Protein AF-A0A1Q9W9V6-F1 (afdb_monomer)

pLDDT: mean 80.76, std 19.82, range [40.28, 98.69]

Structure (mmCIF, N/CA/C/O backbone):
data_AF-A0A1Q9W9V6-F1
#
_entry.id   AF-A0A1Q9W9V6-F1
#
loop_
_atom_site.group_PDB
_atom_site.id
_atom_site.type_symbol
_atom_site.label_atom_id
_atom_site.label_alt_id
_atom_site.label_comp_id
_atom_site.label_asym_id
_atom_site.label_entity_id
_atom_site.label_seq_id
_atom_site.pdbx_PDB_ins_code
_atom_site.Cartn_x
_atom_site.Cartn_y
_atom_site.Cartn_z
_atom_site.occupancy
_atom_site.B_iso_or_equiv
_atom_site.auth_seq_id
_atom_site.auth_comp_id
_atom_site.auth_asym_id
_atom_site.auth_atom_id
_atom_site.pdbx_PDB_model_num
ATOM 1 N N . MET A 1 1 ? 37.832 3.956 28.002 1.00 40.78 1 MET A N 1
ATOM 2 C CA . MET A 1 1 ? 36.812 3.072 27.395 1.00 40.78 1 MET A CA 1
ATOM 3 C C . MET A 1 1 ? 35.718 3.962 26.832 1.00 40.78 1 MET A C 1
ATOM 5 O O . MET A 1 1 ? 35.200 4.782 27.575 1.00 40.78 1 MET A O 1
ATOM 9 N N . ALA A 1 2 ? 35.501 3.909 25.517 1.00 46.03 2 ALA A N 1
ATOM 10 C CA . ALA A 1 2 ? 34.755 4.911 24.758 1.00 46.03 2 ALA A CA 1
ATOM 11 C C . ALA A 1 2 ? 33.234 4.723 24.864 1.00 46.03 2 ALA A C 1
ATOM 13 O O . ALA A 1 2 ? 32.717 3.625 24.668 1.00 46.03 2 ALA A O 1
ATOM 14 N N . THR A 1 3 ? 32.536 5.817 25.156 1.00 49.16 3 THR A N 1
ATOM 15 C CA . THR A 1 3 ? 31.077 5.924 25.199 1.00 49.16 3 THR A CA 1
ATOM 16 C C . THR A 1 3 ? 30.519 5.854 23.777 1.00 49.16 3 THR A C 1
ATOM 18 O O . THR A 1 3 ? 30.891 6.652 22.918 1.00 49.16 3 THR A O 1
ATOM 21 N N . VAL A 1 4 ? 29.638 4.887 23.519 1.00 51.44 4 VAL A N 1
ATOM 22 C CA . VAL A 1 4 ? 28.955 4.710 22.231 1.00 51.44 4 VAL A CA 1
ATOM 23 C C . VAL A 1 4 ? 28.008 5.890 22.004 1.00 51.44 4 VAL A C 1
ATOM 25 O O . VAL A 1 4 ? 27.006 6.041 22.700 1.00 51.44 4 VAL A O 1
ATOM 28 N N . LEU A 1 5 ? 28.344 6.744 21.037 1.00 54.59 5 LEU A N 1
ATOM 29 C CA . LEU A 1 5 ? 27.474 7.812 20.555 1.00 54.59 5 LEU A CA 1
ATOM 30 C C . LEU A 1 5 ? 26.325 7.195 19.750 1.00 54.59 5 LEU A C 1
ATOM 32 O O . LEU A 1 5 ? 26.525 6.622 18.682 1.00 54.59 5 LEU A O 1
ATOM 36 N N . ASN A 1 6 ? 25.121 7.321 20.295 1.00 55.94 6 ASN A N 1
ATOM 37 C CA . ASN A 1 6 ? 23.854 7.000 19.653 1.00 55.94 6 ASN A CA 1
ATOM 38 C C . ASN A 1 6 ? 23.591 7.994 18.500 1.00 55.94 6 ASN A C 1
ATOM 40 O O . ASN A 1 6 ? 23.546 9.200 18.764 1.00 55.94 6 ASN A O 1
ATOM 44 N N . PRO A 1 7 ? 23.427 7.566 17.236 1.00 55.06 7 PRO A N 1
ATOM 45 C CA . PRO A 1 7 ? 23.056 8.486 16.174 1.00 55.06 7 PRO A CA 1
ATOM 46 C C . PRO A 1 7 ? 21.535 8.717 16.169 1.00 55.06 7 PRO A C 1
ATOM 48 O O . PRO A 1 7 ? 20.740 7.800 15.976 1.00 55.06 7 PRO A O 1
ATOM 51 N N . LEU A 1 8 ? 21.159 9.982 16.374 1.00 57.53 8 LEU A N 1
ATOM 52 C CA . LEU A 1 8 ? 19.805 10.539 16.285 1.00 57.53 8 LEU A CA 1
ATOM 53 C C . LEU A 1 8 ? 19.054 10.132 14.997 1.00 57.53 8 LEU A C 1
ATOM 55 O O . LEU A 1 8 ? 19.680 9.876 13.962 1.00 57.53 8 LEU A O 1
ATOM 59 N N . PRO A 1 9 ? 17.705 10.124 15.019 1.00 46.34 9 PRO A N 1
ATOM 60 C CA . PRO A 1 9 ? 16.899 9.711 13.881 1.00 46.34 9 PRO A CA 1
ATOM 61 C C . PRO A 1 9 ? 17.084 10.696 12.730 1.00 46.34 9 PRO A C 1
ATOM 63 O O . PRO A 1 9 ? 16.879 11.903 12.865 1.00 46.34 9 PRO A O 1
ATOM 66 N N . ARG A 1 10 ? 17.459 10.166 11.566 1.00 54.97 10 ARG A N 1
ATOM 67 C CA . ARG A 1 10 ? 17.553 10.912 10.314 1.00 54.97 10 ARG A CA 1
ATOM 68 C C . ARG A 1 10 ? 16.131 11.289 9.871 1.00 54.97 10 ARG A C 1
ATOM 70 O O . ARG A 1 10 ? 15.542 10.623 9.027 1.00 54.97 10 ARG A O 1
ATOM 77 N N . MET A 1 11 ? 15.567 12.360 10.430 1.00 44.78 11 MET A N 1
ATOM 78 C CA . MET A 1 11 ? 14.427 13.063 9.835 1.00 44.78 11 MET A CA 1
ATOM 79 C C . MET A 1 11 ? 14.917 13.811 8.593 1.00 44.78 11 MET A C 1
ATOM 81 O O . MET A 1 11 ? 14.974 15.036 8.545 1.00 44.78 11 MET A O 1
ATOM 85 N N . ALA A 1 12 ? 15.312 13.057 7.572 1.00 47.34 12 ALA A N 1
ATOM 86 C CA . ALA A 1 12 ? 15.413 13.588 6.231 1.00 47.34 12 ALA A CA 1
ATOM 87 C C . ALA A 1 12 ? 13.980 13.705 5.714 1.00 47.34 12 ALA A C 1
ATOM 89 O O . ALA A 1 12 ? 13.461 12.797 5.068 1.00 47.34 12 ALA A O 1
ATOM 90 N N . SER A 1 13 ? 13.340 14.837 6.011 1.00 48.09 13 SER A N 1
ATOM 91 C CA . SER A 1 13 ? 12.274 15.347 5.160 1.00 48.09 13 SER A CA 1
ATOM 92 C C . SER A 1 13 ? 12.923 15.680 3.819 1.00 48.09 13 SER A C 1
ATOM 94 O O . SER A 1 13 ? 13.319 16.810 3.541 1.00 48.09 13 SER A O 1
ATOM 96 N N . ARG A 1 14 ? 13.154 14.644 3.009 1.00 54.72 14 ARG A N 1
ATOM 97 C CA . ARG A 1 14 ? 13.479 14.806 1.604 1.00 54.72 14 ARG A CA 1
ATOM 98 C C . ARG A 1 14 ? 12.152 15.180 0.972 1.00 54.72 14 ARG A C 1
ATOM 100 O O . ARG A 1 14 ? 11.429 14.310 0.501 1.00 54.72 14 ARG A O 1
ATOM 107 N N . ALA A 1 15 ? 11.824 16.473 1.008 1.00 50.03 15 ALA A N 1
ATOM 108 C CA . ALA A 1 15 ? 10.989 17.051 -0.030 1.00 50.03 15 ALA A CA 1
ATOM 109 C C . ALA A 1 15 ? 11.537 16.468 -1.332 1.00 50.03 15 ALA A C 1
ATOM 111 O O . ALA A 1 15 ? 12.725 16.638 -1.623 1.00 50.03 15 ALA A O 1
ATOM 112 N N . ALA A 1 16 ? 10.745 15.610 -1.973 1.00 53.25 16 ALA A N 1
ATOM 113 C CA . ALA A 1 16 ? 11.156 14.890 -3.157 1.00 53.25 16 ALA A CA 1
ATOM 114 C C . ALA A 1 16 ? 11.555 15.954 -4.175 1.00 53.25 16 ALA A C 1
ATOM 116 O O . ALA A 1 16 ? 10.691 16.611 -4.750 1.00 53.25 16 ALA A O 1
ATOM 117 N N . ALA A 1 17 ? 12.863 16.198 -4.305 1.00 51.62 17 ALA A N 1
ATOM 118 C CA . ALA A 1 17 ? 13.401 17.043 -5.352 1.00 51.62 17 ALA A CA 1
ATOM 119 C C . ALA A 1 17 ? 12.752 16.540 -6.635 1.00 51.62 17 ALA A C 1
ATOM 121 O O . ALA A 1 17 ? 12.799 15.329 -6.881 1.00 51.62 17 ALA A O 1
ATOM 122 N N . ALA A 1 18 ? 12.061 17.436 -7.345 1.00 51.66 18 ALA A N 1
ATOM 123 C CA . ALA A 1 18 ? 11.369 17.108 -8.577 1.00 51.66 18 ALA A CA 1
ATOM 124 C C . ALA A 1 18 ? 12.332 16.275 -9.416 1.00 51.66 18 ALA A C 1
ATOM 126 O O . ALA A 1 18 ? 13.432 16.723 -9.740 1.00 51.66 18 ALA A O 1
ATOM 127 N N . ILE A 1 19 ? 11.988 15.003 -9.605 1.00 57.62 19 ILE A N 1
ATOM 128 C CA . ILE A 1 19 ? 12.872 14.069 -10.279 1.00 57.62 19 ILE A CA 1
ATOM 129 C C . ILE A 1 19 ? 12.995 14.614 -11.694 1.00 57.62 19 ILE A C 1
ATOM 131 O O . ILE A 1 19 ? 11.994 14.666 -12.404 1.00 57.62 19 ILE A O 1
ATOM 135 N N . ASP A 1 20 ? 14.192 15.058 -12.077 1.00 55.31 20 ASP A N 1
ATOM 136 C CA . ASP A 1 20 ? 14.469 15.488 -13.443 1.00 55.31 20 ASP A CA 1
ATOM 137 C C . ASP A 1 20 ? 14.306 14.265 -14.358 1.00 55.31 20 ASP A C 1
ATOM 139 O O . ASP A 1 20 ? 15.220 13.470 -14.588 1.00 55.31 20 ASP A O 1
ATOM 143 N N . CYS A 1 21 ? 13.083 14.071 -14.846 1.00 58.66 21 CYS A N 1
ATOM 144 C CA . CYS A 1 21 ? 12.701 13.019 -15.784 1.00 58.66 21 CYS A CA 1
ATOM 145 C C . CYS A 1 21 ? 13.167 13.329 -17.217 1.00 58.66 21 CYS A C 1
ATOM 147 O O . CYS A 1 21 ? 12.755 12.650 -18.148 1.00 58.66 21 CYS A O 1
ATOM 149 N N . SER A 1 22 ? 14.022 14.341 -17.396 1.00 64.00 22 SER A N 1
ATOM 150 C CA . SER A 1 22 ? 14.544 14.767 -18.697 1.00 64.00 22 SER A CA 1
ATOM 151 C C . SER A 1 22 ? 15.585 13.793 -19.273 1.00 64.00 22 SER A C 1
ATOM 153 O O . SER A 1 22 ? 15.815 13.775 -20.482 1.00 64.00 22 SER A O 1
ATOM 155 N N . ARG A 1 23 ? 16.213 12.937 -18.440 1.00 75.12 23 ARG A N 1
ATOM 156 C CA . ARG A 1 23 ? 17.157 11.930 -18.955 1.00 75.12 23 ARG A CA 1
ATOM 157 C C . ARG A 1 23 ? 16.415 10.796 -19.680 1.00 75.12 23 ARG A C 1
ATOM 159 O O . ARG A 1 23 ? 15.425 10.300 -19.136 1.00 75.12 23 ARG A O 1
ATOM 166 N N . PRO A 1 24 ? 16.916 10.330 -20.838 1.00 77.88 24 PRO A N 1
ATOM 167 C CA . PRO A 1 24 ? 16.373 9.159 -21.516 1.00 77.88 24 PRO A CA 1
ATOM 168 C C . PRO A 1 24 ? 16.311 7.938 -20.591 1.00 77.88 24 PRO A C 1
ATOM 170 O O . PRO A 1 24 ? 17.223 7.697 -19.798 1.00 77.88 24 PRO A O 1
ATOM 173 N N . VAL A 1 25 ? 15.230 7.168 -20.706 1.00 82.88 25 VAL A N 1
ATOM 174 C CA . VAL A 1 25 ? 15.041 5.908 -19.982 1.00 82.88 25 VAL A CA 1
ATOM 175 C C . VAL A 1 25 ? 15.853 4.812 -20.672 1.00 82.88 25 VAL A C 1
ATOM 177 O O . VAL A 1 25 ? 15.654 4.540 -21.855 1.00 82.88 25 VAL A O 1
ATOM 180 N N . HIS A 1 26 ? 16.772 4.179 -19.943 1.00 86.75 26 HIS A N 1
ATOM 181 C CA . HIS A 1 26 ? 17.562 3.059 -20.457 1.00 86.75 26 HIS A CA 1
ATOM 182 C C . HIS A 1 26 ? 16.871 1.715 -20.185 1.00 86.75 26 HIS A C 1
ATOM 184 O O . HIS A 1 26 ? 16.051 1.597 -19.276 1.00 86.75 26 HIS A O 1
ATOM 190 N N . SER A 1 27 ? 17.238 0.661 -20.920 1.00 86.50 27 SER A N 1
ATOM 191 C CA . SER A 1 27 ? 16.678 -0.690 -20.724 1.00 86.50 27 SER A CA 1
ATOM 192 C C . SER A 1 27 ? 16.864 -1.218 -19.295 1.00 86.50 27 SER A C 1
ATOM 194 O O . SER A 1 27 ? 15.983 -1.890 -18.763 1.00 86.50 27 SER A O 1
ATOM 196 N N . ALA A 1 28 ? 17.978 -0.865 -18.647 1.00 90.44 28 ALA A N 1
ATOM 197 C CA . ALA A 1 28 ? 18.217 -1.167 -17.239 1.00 90.44 28 ALA A CA 1
ATOM 198 C C . ALA A 1 28 ? 17.215 -0.461 -16.311 1.00 90.44 28 ALA A C 1
ATOM 200 O O . ALA A 1 28 ? 16.710 -1.092 -15.386 1.00 90.44 28 A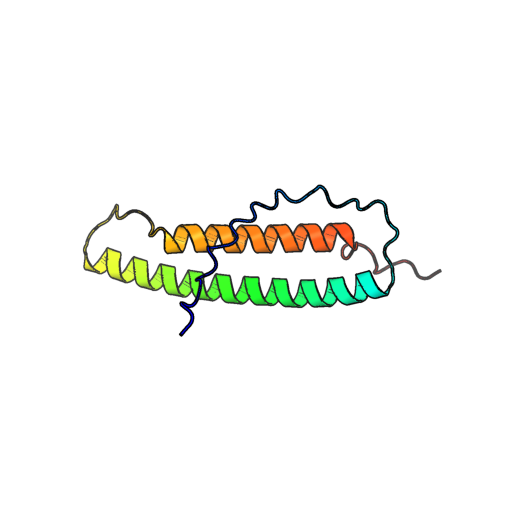LA A O 1
ATOM 201 N N . ASP A 1 29 ? 16.876 0.805 -16.587 1.00 90.06 29 ASP A N 1
ATOM 202 C CA . ASP A 1 29 ? 15.885 1.549 -15.803 1.00 90.06 29 ASP A CA 1
ATOM 203 C C . ASP A 1 29 ? 14.500 0.877 -15.914 1.00 90.06 29 ASP A C 1
ATOM 205 O O . ASP A 1 29 ? 13.802 0.768 -14.911 1.00 90.06 29 ASP A O 1
ATOM 209 N N . ILE A 1 30 ? 14.139 0.360 -17.101 1.00 90.19 30 ILE A N 1
ATOM 21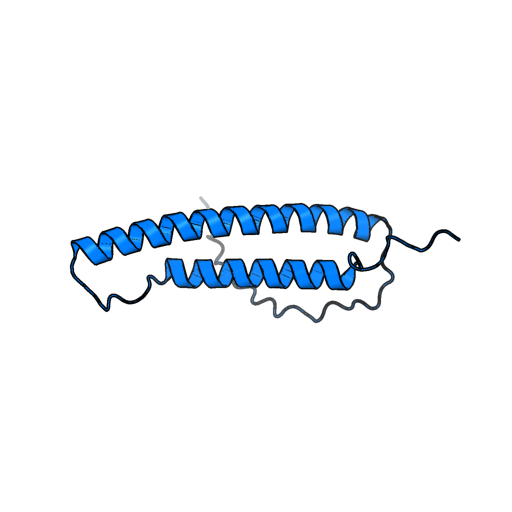0 C CA . ILE A 1 30 ? 12.884 -0.385 -17.340 1.00 90.19 30 ILE A CA 1
ATOM 211 C C . ILE A 1 30 ? 12.869 -1.718 -16.579 1.00 90.19 30 ILE A C 1
ATOM 213 O O . ILE A 1 30 ? 11.875 -2.092 -15.958 1.00 90.19 30 ILE A O 1
ATOM 217 N N . ALA A 1 31 ? 13.968 -2.471 -16.624 1.00 91.94 31 ALA A N 1
ATOM 218 C CA . ALA A 1 31 ? 14.062 -3.725 -15.882 1.00 91.94 31 ALA A CA 1
ATOM 219 C C . ALA A 1 31 ? 13.938 -3.483 -14.367 1.00 91.94 31 ALA A C 1
ATOM 221 O O . ALA A 1 31 ? 13.211 -4.196 -13.677 1.00 91.94 31 ALA A O 1
ATOM 222 N N . GLN A 1 32 ? 14.595 -2.438 -13.856 1.00 93.88 32 GLN A N 1
ATOM 223 C CA . GLN A 1 32 ? 14.507 -2.048 -12.451 1.00 93.88 32 GLN A CA 1
ATOM 224 C C . GLN A 1 32 ? 13.110 -1.559 -12.067 1.00 93.88 32 GLN A C 1
ATOM 226 O O . GLN A 1 32 ? 12.627 -1.903 -10.990 1.00 93.88 32 GLN A O 1
ATOM 231 N N . SER A 1 33 ? 12.438 -0.790 -12.925 1.00 94.25 33 SER A N 1
ATOM 232 C CA . SER A 1 33 ? 11.089 -0.308 -12.637 1.00 94.25 33 SER A CA 1
ATOM 233 C C . SER A 1 33 ? 10.077 -1.444 -12.533 1.00 94.25 33 SER A C 1
ATOM 235 O O . SER A 1 33 ? 9.178 -1.349 -11.707 1.00 94.25 33 SER A O 1
ATOM 237 N N . ARG A 1 34 ? 10.230 -2.532 -13.298 1.00 94.44 34 ARG A N 1
ATOM 238 C CA . ARG A 1 34 ? 9.377 -3.728 -13.156 1.00 94.44 34 ARG A CA 1
ATOM 239 C C . ARG A 1 34 ? 9.573 -4.411 -11.803 1.00 94.44 34 ARG A C 1
ATOM 241 O O . ARG A 1 34 ? 8.601 -4.714 -11.128 1.00 94.44 34 ARG A O 1
ATOM 248 N N . LEU A 1 35 ? 10.823 -4.555 -11.356 1.00 96.81 35 LEU A N 1
ATOM 249 C CA . LEU A 1 35 ? 11.115 -5.104 -10.026 1.00 96.81 35 LEU A CA 1
ATOM 250 C C . LEU A 1 35 ? 10.509 -4.242 -8.908 1.00 96.81 35 LEU A C 1
ATOM 252 O O . LEU A 1 35 ? 9.938 -4.770 -7.958 1.00 96.81 35 LEU A O 1
ATOM 256 N N . PHE A 1 36 ? 10.615 -2.914 -9.012 1.00 96.50 36 PHE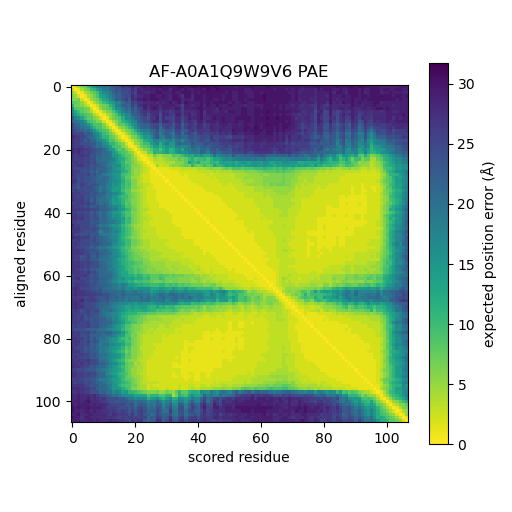 A N 1
ATOM 257 C CA . PHE A 1 36 ? 10.002 -2.013 -8.032 1.00 96.50 36 PHE A CA 1
ATOM 258 C C . PHE A 1 36 ? 8.475 -2.046 -8.065 1.00 96.50 36 PHE A C 1
ATOM 260 O O . PHE A 1 36 ? 7.849 -1.912 -7.016 1.00 96.50 36 PHE A O 1
ATOM 267 N N . GLU A 1 37 ? 7.877 -2.221 -9.241 1.00 96.50 37 GLU A N 1
ATOM 268 C CA . GLU A 1 37 ? 6.437 -2.399 -9.379 1.00 96.50 37 GLU A CA 1
ATOM 269 C C . GLU A 1 37 ? 5.960 -3.656 -8.646 1.00 96.50 37 GLU A C 1
ATOM 271 O O . GLU A 1 37 ? 5.051 -3.552 -7.823 1.00 96.50 37 GLU A O 1
ATOM 276 N N . ASP A 1 38 ? 6.613 -4.799 -8.864 1.00 97.75 38 ASP A N 1
ATOM 277 C CA . ASP A 1 38 ? 6.273 -6.055 -8.187 1.00 97.75 38 ASP A CA 1
ATOM 278 C C . ASP A 1 38 ? 6.377 -5.918 -6.660 1.00 97.75 38 ASP A C 1
ATOM 280 O O . ASP A 1 38 ? 5.476 -6.330 -5.924 1.00 97.75 38 ASP A O 1
ATOM 284 N N . ILE A 1 39 ? 7.441 -5.264 -6.176 1.00 98.12 39 ILE A N 1
ATOM 285 C CA . ILE A 1 39 ? 7.636 -4.976 -4.747 1.00 98.12 39 ILE A CA 1
ATOM 286 C C . ILE A 1 39 ? 6.507 -4.091 -4.202 1.00 98.12 39 ILE A C 1
ATOM 288 O O . ILE A 1 39 ? 5.961 -4.383 -3.140 1.00 98.12 39 ILE A O 1
ATOM 292 N N . LEU A 1 40 ? 6.145 -3.014 -4.906 1.00 97.81 40 LEU A N 1
ATOM 293 C CA . LEU A 1 40 ? 5.089 -2.099 -4.462 1.00 97.81 40 LEU A CA 1
ATOM 294 C C . LEU A 1 40 ? 3.717 -2.774 -4.439 1.00 97.81 40 LEU A C 1
ATOM 296 O O . LEU A 1 40 ? 2.950 -2.551 -3.506 1.00 97.81 40 LEU A O 1
ATOM 300 N N . VAL A 1 41 ? 3.404 -3.604 -5.436 1.00 98.25 41 VAL A N 1
ATOM 301 C CA . VAL A 1 41 ? 2.151 -4.372 -5.470 1.00 98.25 41 VAL A CA 1
ATOM 302 C C . VAL A 1 41 ? 2.079 -5.338 -4.286 1.00 98.25 41 VAL A C 1
ATOM 304 O O . VAL A 1 41 ? 1.040 -5.399 -3.625 1.00 98.25 41 VAL A O 1
ATOM 307 N N . GLY A 1 42 ? 3.180 -6.034 -3.983 1.00 98.50 42 GLY A N 1
ATOM 308 C CA . GLY A 1 42 ? 3.290 -6.896 -2.804 1.00 98.50 42 GLY A CA 1
ATOM 309 C C . GLY A 1 42 ? 3.089 -6.130 -1.494 1.00 98.50 42 GLY A C 1
ATOM 310 O O . GLY A 1 42 ? 2.207 -6.476 -0.712 1.00 98.50 42 GLY A O 1
ATOM 311 N N . GLU A 1 43 ? 3.822 -5.031 -1.293 1.00 98.44 43 GLU A N 1
ATOM 312 C CA . GLU A 1 43 ? 3.709 -4.194 -0.087 1.00 98.44 43 GLU A CA 1
ATOM 313 C C . GLU A 1 43 ? 2.280 -3.647 0.085 1.00 98.44 43 GLU A C 1
ATOM 315 O O . GLU A 1 43 ? 1.743 -3.655 1.190 1.00 98.44 43 GLU A O 1
ATOM 320 N N . ILE A 1 44 ? 1.615 -3.207 -0.990 1.00 98.62 44 ILE A N 1
ATOM 321 C CA . ILE A 1 44 ? 0.221 -2.738 -0.918 1.00 98.62 44 ILE A CA 1
ATOM 322 C C . ILE A 1 44 ? -0.715 -3.862 -0.457 1.00 98.62 44 ILE A C 1
ATOM 324 O O . ILE A 1 44 ? -1.608 -3.609 0.356 1.00 98.62 44 ILE A O 1
ATOM 328 N N . ALA A 1 45 ? -0.536 -5.086 -0.961 1.00 98.69 45 ALA A N 1
ATOM 329 C CA . ALA A 1 45 ? -1.336 -6.232 -0.537 1.00 98.69 45 ALA A CA 1
ATOM 330 C C . ALA A 1 45 ? -1.128 -6.531 0.958 1.00 98.69 45 ALA A C 1
ATOM 332 O O . ALA A 1 45 ? -2.100 -6.583 1.712 1.00 98.69 45 ALA A O 1
ATOM 333 N N . GLU A 1 46 ? 0.126 -6.604 1.409 1.00 98.62 46 GLU A N 1
ATOM 334 C CA . GLU A 1 46 ? 0.463 -6.844 2.817 1.00 98.62 46 GLU A CA 1
ATOM 335 C C . GLU A 1 46 ? -0.080 -5.746 3.747 1.00 98.62 46 GLU A C 1
ATOM 337 O O . GLU A 1 46 ? -0.644 -6.031 4.809 1.00 98.62 46 GLU A O 1
ATOM 342 N N . LEU A 1 47 ? 0.030 -4.476 3.346 1.00 98.38 47 LEU A N 1
ATOM 343 C CA . LEU A 1 47 ? -0.499 -3.352 4.119 1.00 98.38 47 LEU A CA 1
ATOM 344 C C . LEU A 1 47 ? -2.029 -3.399 4.227 1.00 98.38 47 LEU A C 1
ATOM 346 O O . LEU A 1 47 ? -2.572 -3.087 5.290 1.00 98.38 47 LEU A O 1
ATOM 350 N N . ARG A 1 48 ? -2.730 -3.798 3.159 1.00 98.44 48 ARG A N 1
ATOM 351 C CA . ARG A 1 48 ? -4.194 -3.958 3.164 1.00 98.44 48 ARG A CA 1
ATOM 352 C C . ARG A 1 48 ? -4.636 -5.110 4.065 1.00 98.44 48 ARG A C 1
ATOM 354 O O . ARG A 1 48 ? -5.597 -4.941 4.818 1.00 98.44 48 ARG A O 1
ATOM 361 N N . ASP A 1 49 ? -3.911 -6.224 4.069 1.00 98.50 49 ASP A N 1
ATOM 362 C CA . ASP A 1 49 ? -4.180 -7.344 4.979 1.00 98.50 49 ASP A CA 1
ATOM 363 C C . ASP A 1 49 ? -3.966 -6.939 6.444 1.00 98.50 49 ASP A C 1
ATOM 365 O O . ASP A 1 49 ? -4.813 -7.190 7.313 1.00 98.50 49 ASP A O 1
ATOM 369 N N . LEU A 1 50 ? -2.867 -6.229 6.723 1.00 98.06 50 LEU A N 1
ATOM 370 C CA . LEU A 1 50 ? -2.595 -5.675 8.046 1.00 98.06 50 LEU A CA 1
ATOM 371 C C . LEU A 1 50 ? -3.689 -4.691 8.482 1.00 98.06 50 LEU A C 1
ATOM 373 O O . LEU A 1 50 ? -4.091 -4.688 9.654 1.00 98.06 50 LEU A O 1
ATOM 377 N N . LEU A 1 51 ? -4.189 -3.873 7.553 1.00 97.94 51 LEU A N 1
ATOM 378 C CA . LEU A 1 51 ? -5.258 -2.917 7.815 1.00 97.94 51 LEU A CA 1
ATOM 379 C C . LEU A 1 51 ? -6.539 -3.643 8.204 1.00 97.94 51 LEU A C 1
ATOM 381 O O . LEU A 1 51 ? -7.067 -3.389 9.288 1.00 97.94 51 LEU A O 1
ATOM 385 N N . ALA A 1 52 ? -6.975 -4.606 7.394 1.00 97.88 52 ALA A N 1
ATOM 386 C CA . ALA A 1 52 ? -8.173 -5.393 7.660 1.00 97.88 52 ALA A CA 1
ATOM 387 C C . ALA A 1 52 ? -8.104 -6.095 9.029 1.00 97.88 52 ALA A C 1
ATOM 389 O O . ALA A 1 52 ? -9.053 -6.038 9.823 1.00 97.88 52 ALA A O 1
ATOM 390 N N . ALA A 1 53 ? -6.958 -6.702 9.358 1.00 97.06 53 ALA A N 1
ATOM 391 C CA . ALA A 1 53 ? -6.744 -7.357 10.647 1.00 97.06 53 ALA A CA 1
ATOM 392 C C . ALA A 1 53 ? -6.793 -6.368 11.827 1.00 97.06 53 ALA A C 1
ATOM 394 O O . ALA A 1 53 ? -7.354 -6.670 12.890 1.00 97.06 53 ALA A O 1
ATOM 395 N N . THR A 1 54 ? -6.215 -5.177 11.660 1.00 95.94 54 THR A N 1
ATOM 396 C CA . THR A 1 54 ? -6.166 -4.144 12.704 1.00 95.94 54 THR A CA 1
ATOM 397 C C . THR A 1 54 ? -7.534 -3.493 12.914 1.00 95.94 54 THR A C 1
ATOM 399 O O . THR A 1 54 ? -7.964 -3.332 14.059 1.00 95.94 54 THR A O 1
ATOM 402 N N . GLU A 1 55 ? -8.267 -3.202 11.839 1.00 96.00 55 GLU A N 1
ATOM 403 C CA . GLU A 1 55 ? -9.630 -2.666 11.888 1.00 96.00 55 GLU A CA 1
ATOM 404 C C . GLU A 1 55 ? -10.600 -3.650 12.540 1.00 96.00 55 GLU A C 1
ATOM 406 O O . GLU A 1 55 ? -11.413 -3.266 13.383 1.00 96.00 55 GLU A O 1
ATOM 411 N N . LEU A 1 56 ? -10.500 -4.941 12.208 1.00 95.56 56 LEU A N 1
ATOM 412 C CA . LEU A 1 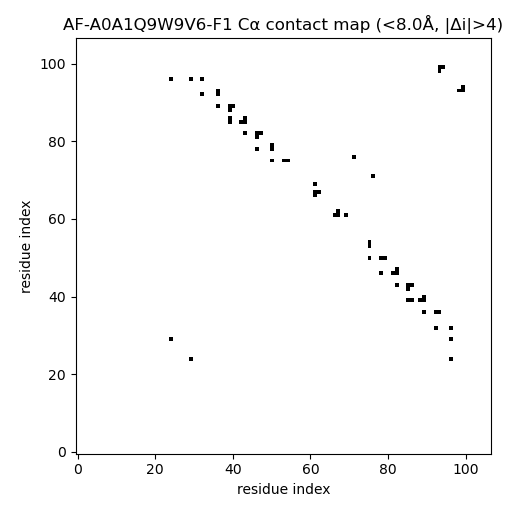56 ? -11.303 -5.984 12.845 1.00 95.56 56 LEU A CA 1
ATOM 413 C C . LEU A 1 56 ? -11.039 -6.055 14.354 1.00 95.56 56 LEU A C 1
ATOM 415 O O . LEU A 1 56 ? -11.974 -6.122 15.155 1.00 95.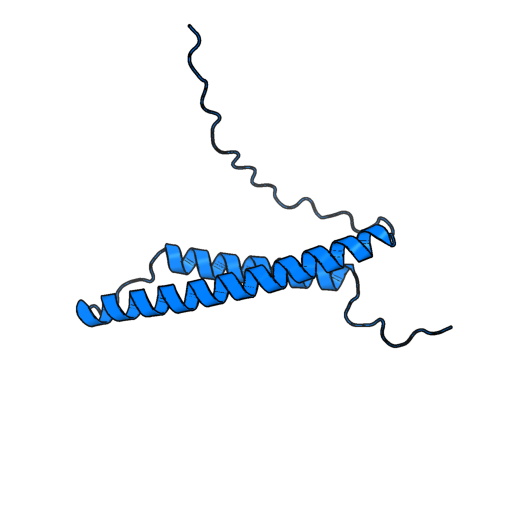56 56 LEU A O 1
ATOM 419 N N . ARG A 1 57 ? -9.766 -6.011 14.762 1.00 93.31 57 ARG A N 1
ATOM 420 C CA . ARG A 1 57 ? -9.384 -6.011 16.180 1.00 93.31 57 ARG A CA 1
ATOM 421 C C . ARG A 1 57 ? -9.931 -4.785 16.903 1.00 93.31 57 ARG A C 1
ATOM 423 O O . ARG A 1 57 ? -10.462 -4.921 18.005 1.00 93.31 57 ARG A O 1
ATOM 430 N N . TRP A 1 58 ? -9.821 -3.611 16.289 1.00 93.19 58 TRP A N 1
ATOM 431 C CA . TRP A 1 58 ? -10.319 -2.368 16.861 1.00 93.19 58 TRP A CA 1
ATOM 432 C C . TRP A 1 58 ? -11.844 -2.365 17.002 1.00 93.19 58 TRP A C 1
ATOM 434 O O . TRP A 1 58 ? -12.333 -2.075 18.095 1.00 93.19 58 TRP A O 1
ATOM 444 N N . ARG A 1 59 ? -12.592 -2.793 15.974 1.00 92.19 59 ARG A N 1
ATOM 445 C CA . ARG A 1 59 ? -14.058 -2.951 16.044 1.00 92.19 59 ARG A CA 1
ATOM 446 C C . ARG A 1 59 ? -14.477 -3.850 17.205 1.00 92.19 59 ARG A C 1
ATOM 448 O O . ARG A 1 59 ? -15.268 -3.429 18.043 1.00 92.19 59 ARG A O 1
ATOM 455 N N . ARG A 1 60 ? -13.834 -5.012 17.362 1.00 92.81 60 ARG A N 1
ATOM 456 C CA . ARG A 1 60 ? -14.092 -5.927 18.492 1.00 92.81 60 ARG A CA 1
ATOM 457 C C . ARG A 1 60 ? -13.801 -5.308 19.861 1.00 92.81 60 ARG A C 1
ATOM 459 O O . ARG A 1 60 ? -14.411 -5.691 20.857 1.00 92.81 60 ARG A O 1
ATOM 466 N N . VAL A 1 61 ? -12.809 -4.423 19.977 1.00 89.81 61 VAL A N 1
ATOM 467 C CA . VAL A 1 61 ? -12.527 -3.714 21.241 1.00 89.81 61 VAL A CA 1
ATOM 468 C C . VAL A 1 61 ? -13.579 -2.639 21.496 1.00 89.81 61 VAL A C 1
ATOM 470 O O . VAL A 1 61 ? -14.062 -2.525 22.621 1.00 89.81 61 VAL A O 1
ATOM 473 N N . ARG A 1 62 ? -13.960 -1.892 20.457 1.00 89.94 62 ARG A N 1
ATOM 474 C CA . ARG A 1 62 ? -14.997 -0.860 20.515 1.00 89.94 62 ARG A CA 1
ATOM 475 C C . ARG A 1 62 ? -16.342 -1.442 20.955 1.00 89.94 62 ARG A C 1
ATOM 477 O O . ARG A 1 62 ? -16.931 -0.948 21.912 1.00 89.94 62 ARG A O 1
ATOM 484 N N . GLU A 1 63 ? -16.774 -2.522 20.307 1.00 90.12 63 GLU A N 1
ATOM 485 C CA . GLU A 1 63 ? -18.013 -3.247 20.617 1.00 90.12 63 GLU A CA 1
ATOM 486 C C . GLU A 1 63 ? -18.028 -3.727 22.071 1.00 90.12 63 GLU A C 1
ATOM 488 O O . GLU A 1 63 ? -18.973 -3.454 22.810 1.00 90.12 63 GLU A O 1
ATOM 493 N N . ARG A 1 64 ? -16.935 -4.358 22.527 1.00 89.69 64 ARG A N 1
ATOM 494 C CA . ARG A 1 64 ? -16.805 -4.827 23.917 1.00 89.69 64 ARG A CA 1
ATOM 495 C C . ARG A 1 64 ? -16.860 -3.699 24.942 1.00 89.69 64 ARG A C 1
ATOM 497 O O . ARG A 1 64 ? -17.393 -3.899 26.028 1.00 89.69 64 ARG A O 1
ATOM 504 N N . ARG A 1 65 ? -16.317 -2.523 24.617 1.00 86.31 65 ARG A N 1
ATOM 505 C CA . ARG A 1 65 ? -16.335 -1.356 25.510 1.00 86.31 65 ARG A CA 1
ATOM 506 C C . ARG A 1 65 ? -17.625 -0.532 25.415 1.00 86.31 65 ARG A C 1
ATOM 508 O O . ARG A 1 65 ? -17.773 0.396 26.199 1.00 86.31 65 ARG A O 1
ATOM 515 N N . ARG A 1 66 ? -18.544 -0.855 24.491 1.00 84.00 66 ARG A N 1
ATOM 516 C CA . ARG A 1 66 ? -19.775 -0.087 24.202 1.00 84.00 66 ARG A CA 1
ATOM 517 C C . ARG A 1 66 ? -19.522 1.403 23.925 1.00 84.00 66 ARG A C 1
ATOM 519 O O . ARG A 1 66 ? -20.369 2.243 24.208 1.00 84.00 66 ARG A O 1
ATOM 526 N N . VAL A 1 67 ? -18.358 1.739 23.369 1.00 80.12 67 VAL A N 1
ATOM 527 C CA . VAL A 1 67 ? -18.006 3.128 23.039 1.00 80.12 67 VAL A CA 1
ATOM 528 C C . VAL A 1 67 ? -18.311 3.363 21.565 1.00 80.12 67 VAL A C 1
ATOM 530 O O . VAL A 1 67 ? -17.506 3.004 20.711 1.00 80.12 67 VAL A O 1
ATOM 533 N N . ALA A 1 68 ? -19.474 3.935 21.256 1.00 72.50 68 ALA A N 1
ATOM 534 C CA . ALA A 1 68 ? -19.894 4.175 19.872 1.00 72.50 68 ALA A CA 1
ATOM 535 C C . ALA A 1 68 ? -18.959 5.158 19.132 1.00 72.50 68 ALA A C 1
ATOM 537 O O . ALA A 1 68 ? -18.562 4.881 18.002 1.00 72.50 68 ALA A O 1
ATOM 538 N N . ASP A 1 69 ? -18.510 6.214 19.819 1.00 78.44 69 ASP A N 1
ATOM 539 C CA . ASP A 1 69 ? -17.711 7.319 19.259 1.00 78.44 69 ASP A CA 1
ATOM 540 C C . ASP A 1 69 ? -16.211 7.242 19.587 1.00 78.44 69 ASP A C 1
ATOM 542 O O . ASP A 1 69 ? -15.514 8.249 19.702 1.00 78.44 69 ASP A O 1
ATOM 546 N N . ALA A 1 70 ? -15.666 6.032 19.751 1.00 80.06 70 ALA A N 1
ATOM 547 C CA . ALA A 1 70 ? -14.226 5.903 19.957 1.00 80.06 70 ALA A CA 1
ATOM 548 C C . ALA A 1 70 ? -13.481 6.398 18.698 1.00 80.06 70 ALA A C 1
ATOM 550 O O . ALA A 1 70 ? -13.714 5.826 17.618 1.00 80.06 70 ALA A O 1
ATOM 551 N N . PRO A 1 71 ? -12.573 7.391 18.818 1.00 85.88 71 PRO A N 1
ATOM 552 C CA . PRO A 1 71 ? -11.804 7.887 17.685 1.00 85.88 71 PRO A CA 1
ATOM 553 C C . PRO A 1 71 ? -10.953 6.767 17.087 1.00 85.88 71 PRO A C 1
ATOM 555 O O . PRO A 1 71 ? -10.568 5.815 17.778 1.00 85.88 71 PRO A O 1
ATOM 558 N N . MET A 1 72 ? -10.666 6.870 15.787 1.00 87.44 72 MET A N 1
ATOM 559 C CA . MET A 1 72 ? -9.815 5.895 15.115 1.00 87.44 72 MET A CA 1
ATOM 560 C C . MET A 1 72 ? -8.400 5.938 15.714 1.00 87.44 72 MET A C 1
ATOM 562 O O . MET A 1 72 ? -7.814 7.017 15.806 1.00 87.44 72 MET A O 1
ATOM 566 N N . PRO A 1 73 ? -7.835 4.788 16.125 1.00 92.25 73 PRO A N 1
ATOM 567 C CA . PRO A 1 73 ? -6.469 4.705 16.604 1.00 92.25 73 PRO A CA 1
ATOM 568 C C . PRO A 1 73 ? -5.494 5.314 15.602 1.00 92.25 73 PRO A C 1
ATOM 570 O O . PRO A 1 73 ? -5.554 5.020 14.410 1.00 92.25 73 PRO A O 1
ATOM 573 N N . GLU A 1 74 ? -4.535 6.090 16.097 1.00 94.31 74 GLU A N 1
ATOM 574 C CA . GLU A 1 74 ? -3.520 6.741 15.264 1.00 94.31 74 GLU A CA 1
ATOM 575 C C . GLU A 1 74 ? -2.756 5.736 14.380 1.00 94.31 74 GLU A C 1
ATOM 577 O O . GLU A 1 74 ? -2.428 6.023 13.233 1.00 94.31 74 GLU A O 1
ATOM 582 N N . GLY A 1 75 ? -2.536 4.511 14.875 1.00 93.62 75 GLY A N 1
ATOM 583 C CA . GLY A 1 75 ? -1.927 3.432 14.094 1.00 93.62 75 GLY A CA 1
ATOM 584 C C . GLY A 1 75 ? -2.724 3.044 12.843 1.00 93.62 75 GLY A C 1
ATOM 585 O O . GLY A 1 75 ? -2.116 2.781 11.811 1.00 93.62 75 GLY A O 1
ATOM 586 N N . LEU A 1 76 ? -4.061 3.067 12.904 1.00 96.00 76 LEU A N 1
ATOM 587 C CA . LEU A 1 76 ? -4.920 2.834 11.738 1.00 96.00 76 LEU A CA 1
ATOM 588 C C . LEU A 1 76 ? -4.860 4.009 10.760 1.00 96.00 76 LEU A C 1
ATOM 590 O O . LEU A 1 76 ? -4.742 3.790 9.559 1.00 96.00 76 LEU A O 1
ATOM 594 N 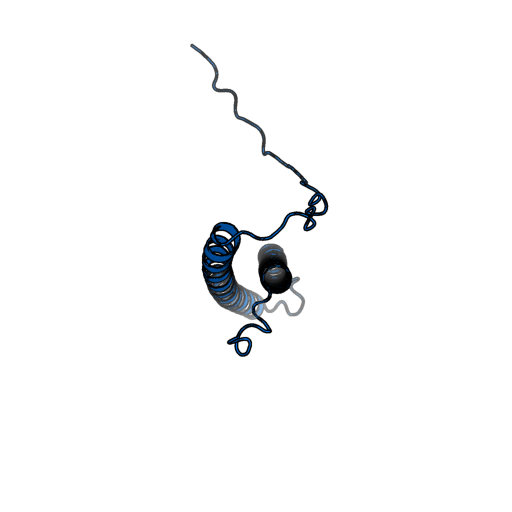N . VAL A 1 77 ? -4.861 5.246 11.268 1.00 96.81 77 VAL A N 1
ATOM 595 C CA . VAL A 1 77 ? -4.699 6.452 10.434 1.00 96.81 77 VAL A CA 1
ATOM 596 C C . VAL A 1 77 ? -3.376 6.402 9.663 1.00 96.81 77 VAL A C 1
ATOM 598 O O . VAL A 1 77 ? -3.355 6.610 8.452 1.00 96.81 77 VAL A O 1
ATOM 601 N N . ARG A 1 78 ? -2.270 6.067 10.339 1.00 97.19 78 ARG A N 1
ATOM 602 C CA . ARG A 1 78 ? -0.951 5.935 9.700 1.00 97.19 78 ARG A CA 1
ATOM 603 C C . ARG A 1 78 ? -0.907 4.813 8.665 1.00 97.19 78 ARG A C 1
ATOM 605 O O . ARG A 1 78 ? -0.220 4.956 7.659 1.00 97.19 78 ARG A O 1
ATOM 612 N N . LEU A 1 79 ? -1.620 3.714 8.900 1.00 97.62 79 LEU A N 1
ATOM 613 C CA . LEU A 1 79 ? -1.663 2.594 7.965 1.00 97.62 79 LEU A CA 1
ATOM 614 C C . LEU A 1 79 ? -2.425 2.954 6.683 1.00 97.62 79 LEU A C 1
ATOM 616 O O . LEU A 1 79 ? -1.911 2.712 5.595 1.00 97.62 79 LEU A O 1
ATOM 620 N N . HIS A 1 80 ? -3.571 3.630 6.810 1.00 97.81 80 HIS A N 1
ATOM 621 C CA . HIS A 1 80 ? -4.292 4.225 5.676 1.00 97.81 80 HIS A CA 1
ATOM 622 C C . HIS A 1 80 ? -3.398 5.180 4.875 1.00 97.81 80 HIS A C 1
ATOM 624 O O . HIS A 1 80 ? -3.293 5.059 3.657 1.00 97.81 80 HIS A O 1
ATOM 630 N N . ALA A 1 81 ? -2.683 6.081 5.558 1.00 97.81 81 ALA A N 1
ATOM 631 C CA . ALA A 1 81 ? -1.762 7.010 4.901 1.00 97.81 81 ALA A CA 1
ATOM 632 C C . ALA A 1 81 ? -0.618 6.291 4.160 1.00 97.81 81 ALA A C 1
ATOM 634 O O . ALA A 1 81 ? -0.227 6.708 3.072 1.00 97.81 81 ALA A O 1
ATOM 635 N N . ARG A 1 82 ? -0.093 5.197 4.723 1.00 98.19 82 ARG A N 1
ATOM 636 C CA . ARG A 1 82 ? 0.983 4.413 4.102 1.00 98.19 82 ARG A CA 1
ATOM 637 C C . ARG A 1 82 ? 0.511 3.651 2.863 1.00 98.19 82 ARG A C 1
ATOM 639 O O . ARG A 1 82 ? 1.257 3.599 1.890 1.00 98.19 82 ARG A O 1
ATOM 646 N N . ILE A 1 83 ? -0.712 3.117 2.875 1.00 98.56 83 ILE A N 1
ATOM 647 C CA . ILE A 1 83 ? -1.329 2.499 1.689 1.00 98.56 83 ILE A CA 1
ATOM 648 C C . ILE A 1 83 ? -1.483 3.540 0.579 1.00 98.56 83 ILE A C 1
ATOM 650 O O . ILE A 1 83 ? -1.009 3.314 -0.531 1.00 98.56 83 ILE A O 1
ATOM 654 N N . ALA A 1 84 ? -2.065 4.701 0.894 1.00 98.31 84 ALA A N 1
ATOM 655 C CA . ALA A 1 84 ? -2.262 5.772 -0.081 1.00 98.31 84 ALA A CA 1
ATOM 656 C C . ALA A 1 84 ? -0.933 6.252 -0.694 1.00 98.31 84 ALA A C 1
ATOM 658 O O . ALA A 1 84 ? -0.845 6.505 -1.894 1.00 98.31 84 ALA A O 1
ATOM 659 N N . GLU A 1 85 ? 0.124 6.340 0.114 1.00 98.44 85 GLU A N 1
ATOM 660 C CA . GLU A 1 85 ? 1.455 6.695 -0.374 1.00 98.44 85 GLU A CA 1
ATOM 661 C C . GLU A 1 85 ? 2.044 5.619 -1.297 1.00 98.44 85 GLU A C 1
ATOM 663 O O . GLU A 1 85 ? 2.562 5.948 -2.363 1.00 98.44 85 GLU A O 1
ATOM 668 N N . ALA A 1 86 ? 1.935 4.337 -0.938 1.00 98.25 86 ALA A N 1
ATOM 669 C CA . ALA A 1 86 ? 2.415 3.242 -1.782 1.00 98.25 86 ALA A CA 1
ATOM 670 C C . ALA A 1 86 ? 1.671 3.191 -3.129 1.00 98.25 86 ALA A C 1
ATOM 672 O O . ALA A 1 86 ? 2.297 3.053 -4.181 1.00 98.25 86 ALA A O 1
ATOM 673 N N . GLU A 1 87 ? 0.351 3.394 -3.119 1.00 98.25 87 GLU A N 1
ATOM 674 C CA . GLU A 1 87 ? -0.465 3.518 -4.331 1.00 98.25 87 GLU A CA 1
ATOM 675 C C . GLU A 1 87 ? -0.025 4.713 -5.188 1.00 98.25 87 GLU A C 1
ATOM 677 O O . GLU A 1 87 ? 0.160 4.580 -6.400 1.00 98.25 87 GLU A O 1
ATOM 682 N N . ARG A 1 88 ? 0.221 5.874 -4.568 1.00 97.94 88 ARG A N 1
ATOM 683 C CA . ARG A 1 88 ? 0.722 7.072 -5.258 1.00 97.94 88 ARG A CA 1
ATOM 684 C C . ARG A 1 88 ? 2.085 6.825 -5.907 1.00 97.94 88 ARG A C 1
ATOM 686 O O . ARG A 1 88 ? 2.338 7.315 -7.011 1.00 97.94 88 ARG A O 1
ATOM 693 N N . LEU A 1 89 ? 2.983 6.100 -5.241 1.00 96.88 89 LEU A N 1
ATOM 694 C CA . LEU A 1 89 ? 4.289 5.727 -5.793 1.00 96.88 89 LEU A CA 1
ATOM 695 C C . LEU A 1 89 ? 4.145 4.772 -6.980 1.00 96.88 89 LEU A C 1
ATOM 697 O O . LEU A 1 89 ? 4.796 4.987 -8.001 1.00 96.88 89 LEU A O 1
ATOM 701 N N . LEU A 1 90 ? 3.257 3.779 -6.882 1.00 96.19 90 LEU A N 1
ATOM 702 C CA . LEU A 1 90 ? 2.975 2.846 -7.972 1.00 96.19 90 LEU A CA 1
ATOM 703 C C . LEU A 1 90 ? 2.436 3.571 -9.212 1.00 96.19 90 LEU A C 1
ATOM 705 O O . LEU A 1 90 ? 2.917 3.332 -10.318 1.00 96.19 90 LEU A O 1
ATOM 709 N N . VAL A 1 91 ? 1.497 4.504 -9.035 1.00 95.06 91 VAL A N 1
ATOM 710 C CA . VAL A 1 91 ? 0.981 5.332 -10.137 1.00 95.06 91 VAL A CA 1
ATOM 711 C C . VAL A 1 91 ? 2.110 6.126 -10.795 1.00 95.06 91 VAL A C 1
ATOM 713 O O . VAL A 1 91 ? 2.276 6.051 -12.008 1.00 95.06 91 VAL A O 1
ATOM 716 N N . GLN A 1 92 ? 2.939 6.827 -10.014 1.00 93.81 92 GLN A N 1
ATOM 717 C CA . GLN A 1 92 ? 4.064 7.600 -10.561 1.00 93.81 92 GLN A CA 1
ATOM 718 C C . GLN A 1 92 ? 5.073 6.725 -11.311 1.00 93.81 92 GLN A C 1
ATOM 720 O O . GLN A 1 92 ? 5.585 7.133 -12.356 1.00 93.81 92 GLN A O 1
ATOM 725 N N . LEU A 1 93 ? 5.357 5.529 -10.791 1.00 93.06 93 LEU A N 1
ATOM 726 C CA . LEU A 1 93 ? 6.249 4.570 -11.433 1.00 93.06 93 LEU A CA 1
ATOM 727 C C . LEU A 1 93 ? 5.688 4.148 -12.795 1.00 93.06 93 LEU A C 1
ATOM 729 O O . LEU A 1 93 ? 6.385 4.249 -13.803 1.00 93.06 93 LEU A O 1
ATOM 733 N N . ARG A 1 94 ? 4.408 3.767 -12.847 1.00 91.94 94 ARG A N 1
ATOM 734 C CA . ARG A 1 94 ? 3.750 3.357 -14.093 1.00 91.94 94 ARG A CA 1
ATOM 735 C C . ARG A 1 94 ? 3.681 4.482 -15.117 1.00 91.94 94 ARG A C 1
ATOM 737 O O . ARG A 1 94 ? 4.027 4.269 -16.278 1.00 91.94 94 ARG A O 1
ATOM 744 N N . SER A 1 95 ? 3.335 5.691 -14.677 1.00 89.94 95 SER A N 1
ATOM 745 C CA . SER A 1 95 ? 3.280 6.878 -15.534 1.00 89.94 95 SER A CA 1
ATOM 746 C C . SER A 1 95 ? 4.633 7.226 -16.155 1.00 89.94 95 SER A C 1
ATOM 748 O O . SER A 1 95 ? 4.681 7.664 -17.300 1.00 89.94 95 SER A O 1
ATOM 750 N N . ARG A 1 96 ? 5.743 7.025 -15.431 1.00 89.19 96 ARG A N 1
ATOM 751 C CA . ARG A 1 96 ? 7.088 7.315 -15.951 1.00 89.19 96 ARG A CA 1
ATOM 752 C C . ARG A 1 96 ? 7.549 6.315 -17.013 1.00 89.19 96 ARG A C 1
ATOM 754 O O . ARG A 1 96 ? 8.249 6.715 -17.940 1.00 89.19 96 ARG A O 1
ATOM 761 N N . PHE A 1 97 ? 7.219 5.037 -16.849 1.00 88.12 97 PHE A N 1
ATOM 762 C CA . PHE A 1 97 ? 7.755 3.954 -17.682 1.00 88.12 97 PHE A CA 1
ATOM 763 C C . PHE A 1 97 ? 6.773 3.429 -18.744 1.00 88.12 97 PHE A C 1
ATOM 765 O O . PHE A 1 97 ? 7.157 2.586 -19.548 1.00 88.12 97 PHE A O 1
ATOM 772 N N . GLY A 1 98 ? 5.549 3.965 -18.811 1.00 74.44 98 GLY A N 1
ATOM 773 C CA . GLY A 1 98 ? 4.659 3.793 -19.965 1.00 74.44 98 GLY A CA 1
ATOM 774 C C . GLY A 1 98 ? 3.972 2.430 -20.066 1.00 74.44 98 GLY A C 1
ATOM 775 O O . GLY A 1 98 ? 3.635 1.997 -21.166 1.00 74.44 98 GLY A O 1
ATOM 776 N N . TYR A 1 99 ? 3.723 1.756 -18.940 1.00 66.50 99 TYR A N 1
ATOM 777 C CA . TYR A 1 99 ? 3.093 0.426 -18.934 1.00 66.50 99 TYR A CA 1
ATOM 778 C C . TYR A 1 99 ? 1.635 0.396 -19.432 1.00 66.50 99 TYR A C 1
ATOM 780 O O . TYR A 1 99 ? 1.074 -0.684 -19.589 1.00 66.50 99 TYR A O 1
ATOM 788 N N . ASP A 1 100 ? 1.050 1.553 -19.748 1.00 56.22 100 ASP A N 1
ATOM 789 C CA . ASP A 1 100 ? -0.312 1.677 -20.274 1.00 56.22 100 ASP A CA 1
ATOM 790 C C . ASP A 1 100 ? -0.411 1.576 -21.817 1.00 56.22 100 ASP A C 1
ATOM 792 O O . ASP A 1 100 ? -1.515 1.674 -22.350 1.00 56.22 100 ASP A O 1
ATOM 796 N N . GLY A 1 101 ? 0.693 1.388 -22.569 1.00 50.66 101 GLY A N 1
ATOM 797 C CA . GLY A 1 101 ? 0.655 1.543 -24.041 1.00 50.66 101 GLY A CA 1
ATOM 798 C C . GLY A 1 101 ? 1.478 0.607 -24.935 1.00 50.66 101 GLY A C 1
ATOM 799 O O . GLY A 1 101 ? 1.327 0.685 -26.153 1.00 50.66 101 GLY A O 1
ATOM 800 N N . ASP A 1 102 ? 2.316 -0.288 -24.408 1.00 48.12 102 ASP A N 1
ATOM 801 C CA . ASP A 1 102 ? 3.338 -0.972 -25.230 1.00 48.12 102 ASP A CA 1
ATOM 802 C C . ASP A 1 102 ? 2.932 -2.367 -25.752 1.00 48.12 102 ASP A C 1
ATOM 804 O O . ASP A 1 102 ? 3.761 -3.253 -25.941 1.00 48.12 102 ASP A O 1
ATOM 808 N N . SER A 1 103 ? 1.634 -2.584 -26.003 1.00 45.25 103 SER A N 1
ATOM 809 C CA . SER A 1 103 ? 1.146 -3.793 -26.696 1.00 45.25 103 SER A CA 1
ATOM 810 C C . SER A 1 103 ? 1.109 -3.684 -28.227 1.00 45.25 103 SER A C 1
ATOM 812 O O . SER A 1 103 ? 0.812 -4.684 -28.872 1.00 45.25 103 SER A O 1
ATOM 814 N N . LEU A 1 104 ? 1.382 -2.531 -28.859 1.00 47.91 104 LEU A N 1
ATOM 815 C CA . LEU A 1 104 ? 1.138 -2.376 -30.309 1.00 47.91 104 LEU A CA 1
ATOM 816 C C . LEU A 1 104 ? 2.108 -1.441 -31.055 1.00 47.91 104 LEU A C 1
ATOM 818 O O . LEU A 1 104 ? 1.665 -0.564 -31.795 1.00 47.91 104 LEU A O 1
ATOM 822 N N . ARG A 1 105 ? 3.427 -1.637 -30.946 1.00 44.41 105 ARG A N 1
ATOM 823 C CA . ARG A 1 105 ? 4.369 -1.113 -31.960 1.00 44.41 105 ARG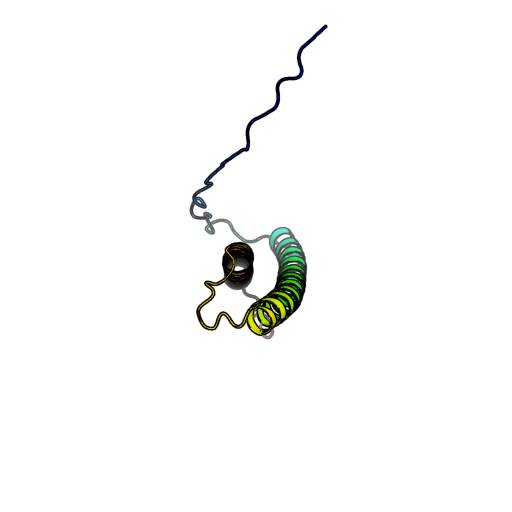 A CA 1
ATOM 824 C C . ARG A 1 105 ? 5.440 -2.136 -32.325 1.00 44.41 105 ARG A C 1
ATOM 826 O O . ARG A 1 105 ? 6.600 -2.013 -31.959 1.00 44.41 105 ARG A O 1
ATOM 833 N N . VAL A 1 106 ? 5.009 -3.141 -33.084 1.00 40.28 106 VAL A N 1
ATOM 834 C CA . VAL A 1 106 ? 5.878 -3.862 -34.021 1.00 40.28 106 VAL A CA 1
ATOM 835 C C . VAL A 1 106 ? 6.071 -2.938 -35.226 1.00 40.28 106 VAL A C 1
ATOM 837 O O . VAL A 1 106 ? 5.084 -2.563 -35.861 1.00 40.28 106 VAL A O 1
ATOM 840 N N . ILE A 1 107 ? 7.313 -2.538 -35.495 1.00 44.09 107 ILE A N 1
ATOM 841 C CA . ILE A 1 107 ? 7.753 -1.978 -36.782 1.00 44.09 107 ILE A CA 1
ATOM 842 C C . ILE A 1 107 ? 8.719 -2.992 -37.381 1.00 44.09 107 ILE A C 1
ATOM 844 O O . ILE A 1 107 ? 9.579 -3.472 -36.605 1.00 44.09 107 ILE A O 1
#

Nearest PDB structures (foldseek):
  6nct-assembly1_B  TM=7.198E-01  e=7.072E+00  Homo sapiens
  4ovv-assembly1_B  TM=7.114E-01  e=8.532E+00  Homo sapiens
  6b87-assembly3_C  TM=4.783E-01  e=6.64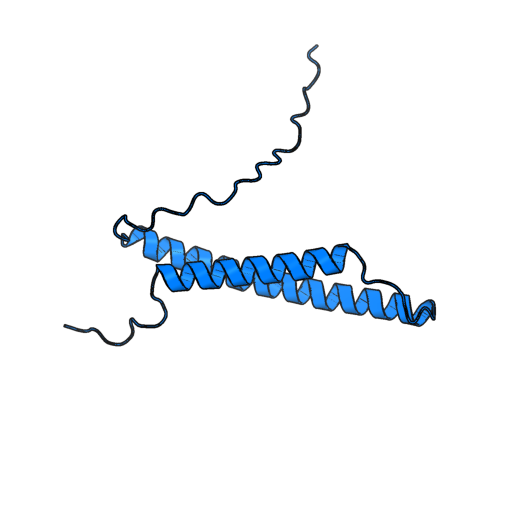3E+00  synthetic construct
  1us6-assembly1_A  TM=4.853E-01  e=8.532E+00  Agrobacterium tumefaciens

Mean predicted aligned error: 12.27 Å

Organism: NCBI:txid1908205

Secondary structure (DSSP, 8-state):
-----PPPP-----------TTSPP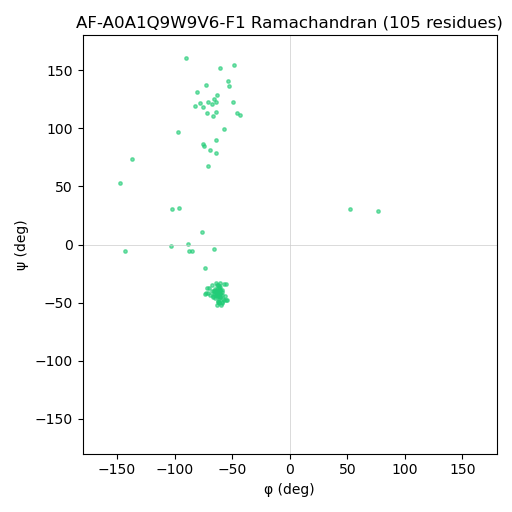PHHHHHHHHHHHHHHHHHHHHHHHHHHHHHHHHHHHHHHHT-TTPPPPHHHHHHHHHHHHHHHHHHHHHHHHTTTTTTS---

Foldseek 3Di:
DDDDDDDDDPPPPCPPPPPPLVDDQDPVNLVVLVVVLVVLVVVLVVLVVVLVVVVVVVVVVCVVVVPPPDDDPVVSVVSVVVSVVSVVVSVVSCVSNVPPDPPDDDD

Radius of gyration: 20.96 Å; Cα contacts (8 Å, |Δi|>4): 34; chains: 1; bounding box: 57×24×64 Å

Solvent-accessible surface area (backbone atoms only — not comparable to full-atom values): 6825 Å² total; per-residue (Å²): 135,86,80,83,81,79,81,75,84,83,81,71,81,65,71,75,68,78,74,79,74,82,61,83,86,47,73,68,55,55,56,50,50,51,54,51,46,55,50,45,55,49,51,47,51,55,50,50,53,53,45,54,56,49,52,52,54,49,49,58,51,34,62,75,68,71,44,87,83,65,76,82,54,67,71,57,55,52,49,55,52,50,45,54,49,49,53,52,50,49,49,54,53,41,68,74,72,47,78,90,64,80,88,78,80,89,128

Sequence (107 aa):
MATVLNPLPRMASRAAAAIDCSRPVHSADIAQSRLFEDILVGEIAELRDLLAATELRWRRVRERRRVADAPMPEGLVRLHARIAEAERLLVQLRSRFGYDGDSLRVI